Protein AF-A0A2M7M5Q3-F1 (afdb_monomer_lite)

pLDDT: mean 81.32, std 16.81, range [28.78, 97.62]

Radius of gyration: 22.33 Å; chains: 1; bounding box: 55×35×57 Å

Sequence (139 aa):
MSTQTIQLQLTLTEPLVLSQSNATEGAHQSLDYIPGATILGAMAAQHYRDFKQQGKAYELFHSGKVRFHNAYPLVNDQPSYPVPLSLHYDKLGEKEEPINYLHKTYATEEGNDPNKIKQVIQGKQHRKGYVSTTQNHQA

Foldseek 3Di:
DDQDDDDDDDDDPDDDFAFPDPDPDDDTDGDQWAAQLNVLVVCCVPCLVVCVVVVCNCVCRPPPSHTGHIGHDADVNFDWDFDDQQWWDQPPDDGVDTDRPVPDQFDAPPPPPPVRGPDGRPTDGPRDDIDGPDDPPPD

Structure (mmCIF, N/CA/C/O backbone):
data_AF-A0A2M7M5Q3-F1
#
_entry.id   AF-A0A2M7M5Q3-F1
#
loop_
_atom_site.group_PDB
_atom_site.id
_atom_site.type_symbol
_atom_site.label_atom_id
_atom_site.label_alt_id
_atom_site.label_comp_id
_atom_site.label_asym_id
_atom_site.label_entity_id
_atom_site.label_seq_id
_atom_site.pdbx_PDB_ins_code
_atom_site.Cartn_x
_atom_site.Cartn_y
_atom_site.Cartn_z
_atom_site.occupancy
_atom_site.B_iso_or_equiv
_atom_site.auth_seq_id
_atom_site.auth_comp_id
_atom_site.auth_asym_id
_atom_site.auth_atom_id
_atom_site.pdbx_PDB_model_num
ATOM 1 N N . MET A 1 1 ? 13.518 3.471 20.795 1.00 59.56 1 MET A N 1
ATOM 2 C CA . MET A 1 1 ? 12.251 2.707 20.864 1.00 59.56 1 MET A CA 1
ATOM 3 C C . MET A 1 1 ? 12.390 1.498 19.957 1.00 59.56 1 MET A C 1
ATOM 5 O O . MET A 1 1 ? 12.866 1.676 18.844 1.00 59.56 1 MET A O 1
ATOM 9 N N . SER A 1 2 ? 12.055 0.299 20.436 1.00 79.56 2 SER A N 1
ATOM 10 C CA . SER A 1 2 ? 12.072 -0.913 19.607 1.00 79.56 2 SER A CA 1
ATOM 11 C C . SER A 1 2 ? 10.796 -0.966 18.767 1.00 79.56 2 SER A C 1
ATOM 13 O O . SER A 1 2 ? 9.700 -0.867 19.321 1.00 79.56 2 SER A O 1
ATOM 15 N N . THR A 1 3 ? 10.933 -1.068 17.447 1.00 85.25 3 THR A N 1
ATOM 16 C CA . THR A 1 3 ? 9.805 -1.248 16.525 1.00 85.25 3 THR A CA 1
ATOM 17 C C . THR A 1 3 ? 9.575 -2.740 16.346 1.00 85.25 3 THR A C 1
ATOM 19 O O . THR A 1 3 ? 10.486 -3.452 15.933 1.00 85.25 3 THR A O 1
ATOM 22 N N . GLN A 1 4 ? 8.364 -3.211 16.640 1.00 93.06 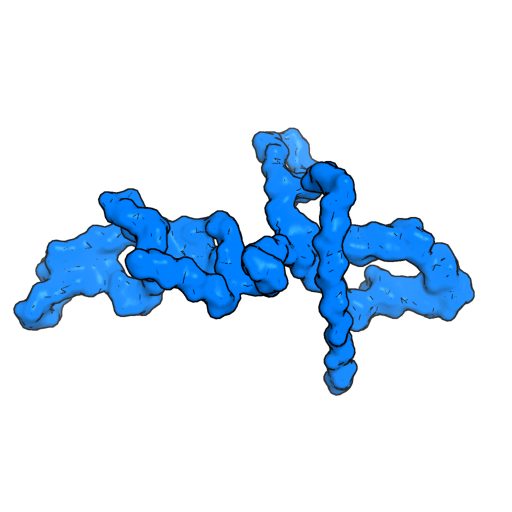4 GLN A N 1
ATOM 23 C CA . GLN A 1 4 ? 7.952 -4.574 16.314 1.00 93.06 4 GLN A CA 1
ATOM 24 C C . GLN A 1 4 ? 7.234 -4.577 14.967 1.00 93.06 4 GLN A C 1
ATOM 26 O O . GLN A 1 4 ? 6.386 -3.721 14.713 1.00 93.06 4 GLN A O 1
ATOM 31 N N . THR A 1 5 ? 7.569 -5.547 14.120 1.00 93.69 5 THR A N 1
ATOM 32 C CA . THR A 1 5 ? 6.969 -5.714 12.795 1.00 93.69 5 THR A CA 1
ATOM 33 C C . THR A 1 5 ? 6.296 -7.073 12.727 1.00 93.69 5 THR A C 1
ATOM 35 O O . THR A 1 5 ? 6.911 -8.084 13.056 1.00 93.69 5 THR A O 1
ATOM 38 N N . ILE A 1 6 ? 5.044 -7.091 12.276 1.00 94.31 6 ILE A N 1
ATOM 39 C CA . ILE A 1 6 ? 4.280 -8.311 12.012 1.00 94.31 6 ILE A CA 1
ATOM 40 C C . ILE A 1 6 ? 4.078 -8.400 10.502 1.00 94.31 6 ILE A C 1
ATOM 42 O O . ILE A 1 6 ? 3.632 -7.434 9.881 1.00 94.31 6 ILE A O 1
ATOM 46 N N . GLN A 1 7 ? 4.424 -9.544 9.916 1.00 93.00 7 GLN A N 1
ATOM 47 C CA . GLN A 1 7 ? 4.175 -9.819 8.505 1.00 93.00 7 GLN A CA 1
ATOM 48 C C . GLN A 1 7 ? 2.802 -10.463 8.339 1.00 93.00 7 GLN A C 1
ATOM 50 O O . GLN A 1 7 ? 2.442 -11.376 9.080 1.00 93.00 7 GLN A O 1
ATOM 55 N N . LEU A 1 8 ? 2.036 -9.966 7.371 1.00 93.69 8 LEU A N 1
ATOM 56 C CA . LEU A 1 8 ? 0.702 -10.452 7.049 1.00 93.69 8 LEU A CA 1
ATOM 57 C C . LEU A 1 8 ? 0.665 -10.842 5.575 1.00 93.69 8 LEU A C 1
ATOM 59 O O . LEU A 1 8 ? 1.118 -10.078 4.724 1.00 93.69 8 LEU A O 1
ATOM 63 N N . GLN A 1 9 ? 0.081 -12.000 5.289 1.00 95.06 9 GLN A N 1
ATOM 64 C CA . GLN A 1 9 ? -0.262 -12.424 3.938 1.00 95.06 9 GLN A CA 1
ATOM 65 C C . GLN A 1 9 ? -1.777 -12.336 3.777 1.00 95.06 9 GLN A C 1
ATOM 67 O O . GLN A 1 9 ? -2.529 -12.879 4.585 1.00 95.06 9 GLN A O 1
ATOM 72 N N . LEU A 1 10 ? -2.218 -11.634 2.736 1.00 94.75 10 LEU A N 1
ATOM 73 C CA . LEU A 1 10 ? -3.628 -11.471 2.413 1.00 94.75 10 LEU A CA 1
ATOM 74 C C . LEU A 1 10 ? -3.934 -12.300 1.170 1.00 94.75 10 LEU A C 1
ATOM 76 O O . LEU A 1 10 ? -3.236 -12.190 0.165 1.00 94.75 10 LEU A O 1
ATOM 80 N N . THR A 1 11 ? -4.984 -13.115 1.243 1.00 95.38 11 THR A N 1
ATOM 81 C CA . THR A 1 11 ? -5.509 -13.857 0.092 1.00 95.38 11 THR A CA 1
ATOM 82 C C . THR A 1 11 ? -6.852 -13.255 -0.281 1.00 95.38 11 THR A C 1
ATOM 84 O O . THR A 1 11 ? -7.748 -13.182 0.558 1.00 95.38 11 THR A O 1
ATOM 87 N N . LEU A 1 12 ? -6.986 -12.806 -1.527 1.00 94.56 12 LEU A N 1
ATOM 88 C CA . LEU A 1 12 ? -8.266 -12.347 -2.053 1.00 94.56 12 LEU A CA 1
ATOM 89 C C . LEU A 1 12 ? -9.130 -13.570 -2.371 1.00 94.56 12 LEU A C 1
ATOM 91 O O . LEU A 1 12 ? -8.770 -14.377 -3.223 1.00 94.56 12 LEU A O 1
ATOM 95 N N . THR A 1 13 ? -10.255 -13.718 -1.674 1.00 96.56 13 THR A N 1
ATOM 96 C CA . THR A 1 13 ? -11.230 -14.794 -1.927 1.00 96.56 13 THR A CA 1
ATOM 97 C C . THR A 1 13 ? -12.137 -14.492 -3.118 1.00 96.56 13 THR A C 1
ATOM 99 O O . THR A 1 13 ? -12.768 -15.393 -3.661 1.00 96.56 13 THR A O 1
ATOM 102 N N . GLU A 1 14 ? -12.197 -13.225 -3.523 1.00 95.75 14 GLU A N 1
ATOM 103 C CA . GLU A 1 14 ? -12.974 -12.709 -4.644 1.00 95.75 14 GLU A CA 1
ATOM 104 C C . GLU A 1 14 ? -12.247 -11.512 -5.289 1.00 95.75 14 GLU A C 1
ATOM 106 O O . GLU A 1 14 ? -11.355 -10.928 -4.659 1.00 95.75 14 GLU A O 1
ATOM 111 N N . PRO A 1 15 ? -12.589 -11.126 -6.533 1.00 93.00 15 PRO A N 1
ATOM 112 C CA . PRO A 1 15 ? -12.011 -9.947 -7.170 1.00 93.00 15 PRO A CA 1
ATOM 113 C C . PRO A 1 15 ? -12.256 -8.674 -6.348 1.00 93.00 15 PRO A C 1
ATOM 115 O O . PRO A 1 15 ? -13.394 -8.321 -6.049 1.00 93.00 15 PRO A O 1
ATOM 118 N N . LEU A 1 16 ? -11.179 -7.956 -6.021 1.00 91.50 16 LEU A N 1
ATOM 119 C CA . LEU A 1 16 ? -11.225 -6.719 -5.243 1.00 91.50 16 LEU A CA 1
ATOM 120 C C . LEU A 1 16 ? -11.008 -5.503 -6.151 1.00 91.50 16 LEU A C 1
ATOM 122 O O . LEU A 1 16 ? -10.033 -5.448 -6.898 1.00 91.50 16 LEU A O 1
ATOM 126 N N . VAL A 1 17 ? -11.884 -4.502 -6.042 1.00 91.38 17 VAL A N 1
ATOM 127 C CA . VAL A 1 17 ? -11.761 -3.225 -6.759 1.00 91.38 17 VAL A CA 1
ATOM 128 C C . VAL A 1 17 ? -11.349 -2.131 -5.780 1.00 91.38 17 VAL A C 1
ATOM 130 O O . VAL A 1 17 ? -12.068 -1.836 -4.827 1.00 91.38 17 VAL A O 1
ATOM 133 N N . LEU A 1 18 ? -10.195 -1.510 -6.028 1.00 91.06 18 LEU A N 1
ATOM 134 C CA . LEU A 1 18 ? -9.669 -0.401 -5.231 1.00 91.06 18 LEU A CA 1
ATOM 135 C C . LEU A 1 18 ? -9.435 0.809 -6.124 1.00 91.06 18 LEU A C 1
ATOM 137 O O . LEU A 1 18 ? -8.497 0.818 -6.912 1.00 91.06 18 LEU A O 1
ATOM 141 N N . SER A 1 19 ? -10.262 1.842 -6.001 1.00 88.62 19 SER A N 1
ATOM 142 C CA . SER A 1 19 ? -10.126 3.057 -6.808 1.00 88.62 19 SER A CA 1
ATOM 143 C C . SER A 1 19 ? -8.830 3.810 -6.492 1.00 88.62 19 SER A C 1
ATOM 145 O O . SER A 1 19 ? -8.533 4.091 -5.332 1.00 88.62 19 SER A O 1
ATOM 147 N N . GLN A 1 20 ? -8.080 4.194 -7.527 1.00 82.19 20 GLN A N 1
ATOM 148 C CA . GLN A 1 20 ? -6.847 4.978 -7.393 1.00 82.19 20 GLN A CA 1
ATOM 149 C C . GLN A 1 20 ? -7.102 6.430 -6.961 1.00 82.19 20 GLN A C 1
ATOM 151 O O . GLN A 1 20 ? -6.267 7.031 -6.286 1.00 82.19 20 GLN A O 1
ATOM 156 N N . SER A 1 21 ? -8.246 7.004 -7.335 1.00 74.75 21 SER A N 1
ATOM 157 C CA . SER A 1 21 ? -8.653 8.345 -6.918 1.00 74.75 21 SER A CA 1
ATOM 158 C C . SER A 1 21 ? -10.138 8.405 -6.595 1.00 74.75 21 SER A C 1
ATOM 160 O O . SER A 1 21 ? -10.952 7.776 -7.267 1.00 74.75 21 SER A O 1
ATOM 162 N N . ASN A 1 22 ? -10.483 9.256 -5.629 1.00 62.38 22 ASN A N 1
ATOM 163 C CA . ASN A 1 22 ? -11.870 9.612 -5.318 1.00 62.38 22 ASN A CA 1
ATOM 164 C C . ASN A 1 22 ? -12.426 10.705 -6.252 1.00 62.38 22 ASN A C 1
ATOM 166 O O . ASN A 1 22 ? -13.592 11.069 -6.134 1.00 62.38 22 ASN A O 1
ATOM 170 N N . ALA A 1 23 ? -11.596 11.260 -7.145 1.00 61.03 23 ALA A N 1
ATOM 171 C CA . ALA A 1 23 ? -12.022 12.250 -8.128 1.00 61.03 23 ALA A CA 1
ATOM 172 C C . ALA A 1 23 ? -12.859 11.584 -9.232 1.00 61.03 23 ALA A C 1
ATOM 174 O O . ALA A 1 23 ? -12.489 10.530 -9.749 1.00 61.03 23 ALA A O 1
ATOM 175 N N . THR A 1 24 ? -13.987 12.207 -9.563 1.00 52.16 24 THR A N 1
ATOM 176 C CA . THR A 1 24 ? -15.034 11.682 -10.455 1.00 52.16 24 THR A CA 1
ATOM 177 C C . THR A 1 24 ? -14.818 12.006 -11.935 1.00 52.16 24 THR A C 1
ATOM 179 O O . THR A 1 24 ? -15.634 11.616 -12.763 1.00 52.16 24 THR A O 1
ATOM 182 N N . GLU A 1 25 ? -13.748 12.720 -12.293 1.00 56.50 25 GLU A N 1
ATOM 183 C CA . GLU A 1 25 ? -13.456 13.094 -13.681 1.00 56.50 25 GLU A CA 1
ATOM 184 C C . GLU A 1 25 ? -12.229 12.340 -14.209 1.00 56.50 25 GLU A C 1
ATOM 186 O O . GLU A 1 25 ? -11.106 12.539 -13.746 1.00 56.50 25 GLU A O 1
ATOM 191 N N . GLY A 1 26 ? -12.457 11.466 -15.195 1.00 59.75 26 GLY A N 1
ATOM 192 C CA . GLY A 1 26 ? -11.430 10.656 -15.856 1.00 59.75 26 GLY A CA 1
ATOM 193 C C . GLY A 1 26 ? -11.738 9.157 -15.834 1.00 59.75 26 GLY A C 1
ATOM 194 O O . GLY A 1 26 ? -12.637 8.693 -15.139 1.00 59.75 26 GLY A O 1
ATOM 195 N N . ALA A 1 27 ? -10.996 8.376 -16.624 1.00 59.62 27 ALA A N 1
ATOM 196 C CA . ALA A 1 27 ? -11.120 6.920 -16.611 1.00 59.62 27 ALA A CA 1
ATOM 197 C C . ALA A 1 27 ? -10.745 6.377 -15.220 1.00 59.62 27 ALA A C 1
ATOM 199 O O . ALA A 1 27 ? -9.595 6.512 -14.800 1.00 59.62 27 ALA A O 1
ATOM 200 N N . HIS A 1 28 ? -11.704 5.765 -14.516 1.00 69.62 28 HIS A N 1
ATOM 201 C CA . HIS A 1 28 ? -11.459 5.127 -13.224 1.00 69.62 28 HIS A CA 1
ATOM 202 C C . HIS A 1 28 ? -10.391 4.038 -13.371 1.00 69.62 28 HIS A C 1
ATOM 204 O O . HIS A 1 28 ? -10.595 3.029 -14.045 1.00 69.62 28 HIS A O 1
ATOM 210 N N . GLN A 1 29 ? -9.243 4.251 -12.732 1.00 79.94 29 GLN A N 1
ATOM 211 C CA . GLN A 1 29 ? -8.181 3.259 -12.626 1.00 79.94 29 GLN A CA 1
ATOM 212 C C . GLN A 1 29 ? -8.271 2.573 -11.267 1.00 79.94 29 GLN A C 1
ATOM 214 O O . GLN A 1 29 ? -8.498 3.222 -10.242 1.00 79.94 29 GLN A O 1
ATOM 219 N N . SER A 1 30 ? -8.115 1.251 -11.277 1.00 88.12 30 SER A N 1
ATOM 220 C CA . SER A 1 30 ? -7.986 0.464 -10.054 1.00 88.12 30 SER A CA 1
ATOM 221 C C . SER A 1 30 ? -6.513 0.293 -9.698 1.00 88.12 30 SER A C 1
ATOM 223 O O . SER A 1 30 ? -5.666 0.178 -10.584 1.00 88.12 30 SER A O 1
ATOM 225 N N . LEU A 1 31 ? -6.221 0.274 -8.402 1.00 91.94 31 LEU A N 1
ATOM 226 C CA . LEU A 1 31 ? -4.915 -0.070 -7.861 1.00 91.94 31 LEU A CA 1
ATOM 227 C C . LEU A 1 31 ? -4.669 -1.574 -8.001 1.00 91.94 31 LEU A C 1
ATOM 229 O O . LEU A 1 31 ? -5.582 -2.382 -7.850 1.00 91.94 31 LEU A O 1
ATOM 233 N N . ASP A 1 32 ? -3.411 -1.933 -8.236 1.00 92.19 32 ASP A N 1
ATOM 234 C CA . ASP A 1 32 ? -2.918 -3.313 -8.304 1.00 92.19 32 ASP A CA 1
ATOM 235 C C . ASP A 1 32 ? -2.269 -3.782 -6.983 1.00 92.19 32 ASP A C 1
ATOM 237 O O . ASP A 1 32 ? -1.618 -4.823 -6.930 1.00 92.19 32 ASP A O 1
ATOM 241 N N . TYR A 1 33 ? -2.469 -3.022 -5.903 1.00 94.81 33 TYR A N 1
ATOM 242 C CA . TYR A 1 33 ? -2.072 -3.339 -4.531 1.00 94.81 33 TYR A CA 1
ATOM 243 C C . TYR A 1 33 ? -3.128 -2.834 -3.546 1.00 94.81 33 TYR A C 1
ATOM 245 O O . TYR A 1 33 ? -3.963 -1.994 -3.890 1.00 94.81 33 TYR A O 1
ATOM 253 N N . ILE A 1 34 ? -3.062 -3.293 -2.292 1.00 96.25 34 ILE A N 1
ATOM 254 C CA . ILE A 1 34 ? -3.952 -2.815 -1.226 1.00 96.25 34 ILE A CA 1
ATOM 255 C C . ILE A 1 34 ? -3.224 -1.745 -0.403 1.00 96.25 34 ILE A C 1
ATOM 257 O O . ILE A 1 34 ? -2.222 -2.063 0.249 1.00 96.25 34 ILE A O 1
ATOM 261 N N . PRO A 1 35 ? -3.693 -0.482 -0.386 1.00 95.81 35 PRO A N 1
ATOM 262 C CA . PRO A 1 35 ? -3.090 0.551 0.442 1.00 95.81 35 PRO A CA 1
ATOM 263 C C . PRO A 1 35 ? -3.143 0.196 1.926 1.00 95.81 35 PRO A C 1
ATOM 265 O O . PRO A 1 35 ? -4.172 -0.261 2.429 1.00 95.81 35 PRO A O 1
ATOM 268 N N . GLY A 1 36 ? -2.074 0.499 2.662 1.00 95.88 36 GLY A N 1
ATOM 269 C CA . GLY A 1 36 ? -2.042 0.276 4.111 1.00 95.88 36 GLY A CA 1
ATOM 270 C C . GLY A 1 36 ? -3.176 0.998 4.852 1.00 95.88 36 GLY A C 1
ATOM 271 O O . GLY A 1 36 ? -3.766 0.453 5.781 1.00 95.88 36 GLY A O 1
ATOM 272 N N . ALA A 1 37 ? -3.562 2.188 4.382 1.00 94.50 37 ALA A N 1
ATOM 273 C CA . ALA A 1 37 ? -4.706 2.929 4.914 1.00 94.50 37 ALA A CA 1
ATOM 274 C C . ALA A 1 37 ? -6.046 2.194 4.720 1.00 94.50 37 ALA A C 1
ATOM 276 O O . ALA A 1 37 ? -6.904 2.255 5.597 1.00 94.50 37 ALA A O 1
ATOM 277 N N . THR A 1 38 ? -6.214 1.462 3.615 1.00 95.38 38 THR A N 1
ATOM 278 C CA . THR A 1 38 ? -7.402 0.630 3.374 1.00 95.38 38 THR A CA 1
ATOM 279 C C . THR A 1 38 ? -7.461 -0.522 4.374 1.00 95.38 38 THR A C 1
ATOM 281 O O . THR A 1 38 ? -8.517 -0.777 4.947 1.00 95.38 38 THR A O 1
ATOM 284 N N . ILE A 1 39 ? -6.323 -1.167 4.655 1.00 96.19 39 ILE A N 1
ATOM 285 C CA . ILE A 1 39 ? -6.230 -2.234 5.666 1.00 96.19 39 ILE A CA 1
ATOM 286 C C . ILE A 1 39 ? -6.544 -1.677 7.061 1.00 96.19 39 ILE A C 1
ATOM 288 O O . ILE A 1 39 ? -7.350 -2.252 7.790 1.00 96.19 39 ILE A O 1
ATOM 292 N N . LEU A 1 40 ? -5.966 -0.524 7.413 1.00 96.31 40 LEU A N 1
ATOM 293 C CA . LEU A 1 40 ? -6.254 0.172 8.669 1.00 96.31 40 LEU A CA 1
ATOM 294 C C . LEU A 1 40 ? -7.751 0.492 8.803 1.00 96.31 40 LEU A C 1
ATOM 296 O O . LEU A 1 40 ? -8.341 0.239 9.852 1.00 96.31 40 LEU A O 1
ATOM 300 N N . GLY A 1 41 ? -8.364 1.015 7.738 1.00 95.69 41 GLY A N 1
ATOM 301 C CA . GLY A 1 41 ? -9.791 1.326 7.686 1.00 95.69 41 GLY A CA 1
ATOM 302 C C . GLY A 1 41 ? -10.669 0.088 7.860 1.00 95.69 41 GLY A C 1
ATOM 303 O O . GLY A 1 41 ? -11.617 0.126 8.642 1.00 95.69 41 GLY A O 1
ATOM 304 N N . ALA A 1 42 ? -10.321 -1.027 7.212 1.00 95.56 42 ALA A N 1
ATOM 305 C CA . ALA A 1 42 ? -11.024 -2.300 7.365 1.00 95.56 42 ALA A CA 1
ATOM 306 C C . ALA A 1 42 ? -10.948 -2.828 8.810 1.00 95.56 42 ALA A C 1
ATOM 308 O O . ALA A 1 42 ? -11.967 -3.215 9.382 1.00 95.56 42 ALA A O 1
ATOM 309 N N . MET A 1 43 ? -9.768 -2.770 9.434 1.00 96.00 43 MET A N 1
ATOM 310 C CA . MET A 1 43 ? -9.578 -3.183 10.831 1.00 96.0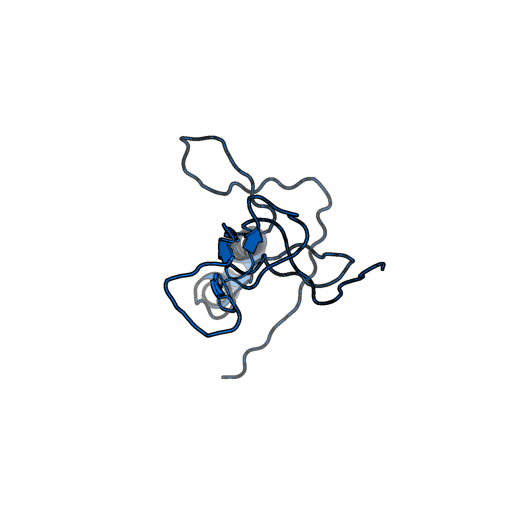0 43 MET A CA 1
ATOM 311 C C . MET A 1 43 ? -10.340 -2.283 11.808 1.00 96.00 43 MET A C 1
ATOM 313 O O . MET A 1 43 ? -10.961 -2.770 12.754 1.00 96.00 43 MET A O 1
ATOM 317 N N . ALA A 1 44 ? -10.337 -0.969 11.573 1.00 96.69 44 ALA A N 1
ATOM 318 C CA . ALA A 1 44 ? -11.113 -0.028 12.371 1.00 96.69 44 ALA A CA 1
ATOM 319 C C . ALA A 1 44 ? -12.621 -0.291 12.223 1.00 96.69 44 ALA A C 1
ATOM 321 O O . ALA A 1 44 ? -13.327 -0.371 13.224 1.00 96.69 44 ALA A O 1
ATOM 322 N N . ALA A 1 45 ? -13.123 -0.501 11.005 1.00 97.19 45 ALA A N 1
ATOM 323 C CA . ALA A 1 45 ? -14.541 -0.777 10.775 1.00 97.19 45 ALA A CA 1
ATOM 324 C C . ALA A 1 45 ? -15.050 -1.980 11.591 1.00 97.19 45 ALA A C 1
ATOM 326 O O . ALA A 1 45 ? -16.174 -1.944 12.090 1.00 97.19 45 ALA A O 1
ATOM 327 N N . GLN A 1 46 ? -14.211 -3.003 11.775 1.00 96.75 46 GLN A N 1
ATOM 328 C CA . GLN A 1 46 ? -14.561 -4.211 12.525 1.00 96.75 46 GLN A CA 1
ATOM 329 C C . GLN A 1 46 ? -14.374 -4.063 14.040 1.00 96.75 46 GLN A C 1
ATOM 331 O O . GLN A 1 46 ? -15.244 -4.470 14.803 1.00 96.75 46 GLN A O 1
ATOM 336 N N . HIS A 1 47 ? -13.267 -3.467 14.494 1.00 96.81 47 HIS A N 1
ATOM 337 C CA . HIS A 1 47 ? -12.842 -3.574 15.898 1.00 96.81 47 HIS A CA 1
ATOM 338 C C . HIS A 1 47 ? -12.816 -2.252 16.667 1.00 96.81 47 HIS A C 1
ATOM 340 O O . HIS A 1 47 ? -12.494 -2.225 17.859 1.00 96.81 47 HIS A O 1
ATOM 346 N N . TYR A 1 48 ? -13.140 -1.129 16.023 1.00 96.75 48 TYR A N 1
ATOM 347 C CA . TYR A 1 48 ? -12.998 0.182 16.652 1.00 96.75 48 TYR A CA 1
ATOM 348 C C . TYR A 1 48 ? -13.817 0.317 17.936 1.00 96.75 48 TYR A C 1
ATOM 350 O O . TYR A 1 48 ? -13.323 0.865 18.920 1.00 96.75 48 TYR A O 1
ATOM 358 N N . ARG A 1 49 ? -15.058 -0.191 17.950 1.00 96.81 49 ARG A N 1
ATOM 359 C CA . ARG A 1 49 ? -15.946 -0.106 19.122 1.00 96.81 49 ARG A CA 1
ATOM 360 C C . ARG A 1 49 ? -15.361 -0.842 20.326 1.00 96.81 49 ARG A C 1
ATOM 362 O O . ARG A 1 49 ? -15.312 -0.262 21.409 1.00 96.81 49 ARG A O 1
ATOM 369 N N . ASP A 1 50 ? -14.848 -2.047 20.118 1.00 97.62 50 ASP A N 1
ATOM 370 C CA . ASP A 1 50 ? -14.296 -2.888 21.183 1.00 97.62 50 ASP A CA 1
ATOM 371 C C . ASP A 1 50 ? -13.031 -2.261 21.772 1.00 97.62 50 ASP A C 1
ATOM 373 O O . ASP A 1 50 ? -12.900 -2.092 22.986 1.00 97.62 50 ASP A O 1
ATOM 377 N N . PHE A 1 51 ? -12.117 -1.802 20.913 1.00 97.19 51 PHE A N 1
ATOM 378 C CA . PHE A 1 51 ? -10.907 -1.122 21.372 1.00 97.19 51 PHE A CA 1
ATOM 379 C C . PHE A 1 51 ? -11.183 0.264 21.956 1.00 97.19 51 PHE A C 1
ATOM 381 O O . PHE A 1 51 ? -10.400 0.746 22.779 1.00 97.19 51 PHE A O 1
ATOM 388 N N . LYS A 1 52 ? -12.288 0.914 21.575 1.00 96.62 52 LYS A N 1
ATOM 389 C CA . LYS A 1 52 ? -12.722 2.171 22.192 1.00 96.62 52 LYS A CA 1
ATOM 390 C C . LYS A 1 52 ? -13.181 1.933 23.626 1.00 96.62 52 LYS A C 1
ATOM 392 O O . LYS A 1 52 ? -12.780 2.698 24.496 1.00 96.62 52 LYS A O 1
ATOM 397 N N . GLN A 1 53 ? -13.941 0.868 23.890 1.00 97.06 53 GLN A N 1
ATOM 398 C CA . GLN A 1 53 ? -14.340 0.488 25.254 1.00 97.06 53 GLN A CA 1
ATOM 399 C C . GLN A 1 53 ? -13.129 0.172 26.144 1.00 97.06 53 GLN A C 1
ATOM 401 O O . GLN A 1 53 ? -13.138 0.479 27.329 1.00 97.06 53 GLN A O 1
ATOM 406 N N . GLN A 1 54 ? -12.054 -0.363 25.559 1.00 97.19 54 GLN A N 1
ATOM 407 C CA . GLN A 1 54 ? -10.788 -0.625 26.253 1.00 97.19 54 GLN A CA 1
ATOM 408 C C . GLN A 1 54 ? -9.871 0.608 26.385 1.00 97.19 54 GLN A C 1
ATOM 410 O O . GLN A 1 54 ? -8.766 0.485 26.908 1.00 97.19 54 GLN A O 1
ATOM 415 N N . GLY A 1 55 ? -10.259 1.776 25.858 1.00 96.56 55 GLY A N 1
ATOM 416 C CA . GLY A 1 55 ? -9.424 2.985 25.859 1.00 96.56 55 GLY A CA 1
ATOM 417 C C . GLY A 1 55 ? -8.207 2.941 24.920 1.00 96.56 55 GLY A C 1
ATOM 418 O O . GLY A 1 55 ? -7.346 3.811 24.999 1.00 96.56 55 GLY A O 1
ATOM 419 N N . LYS A 1 56 ? -8.122 1.959 24.011 1.00 96.88 56 LYS A N 1
ATOM 420 C CA . LYS A 1 56 ? -6.965 1.725 23.117 1.00 96.88 56 LYS A CA 1
ATOM 421 C C . LYS A 1 56 ? -7.161 2.224 21.684 1.00 96.88 56 LYS A C 1
ATOM 423 O O . LYS A 1 56 ? -6.205 2.288 20.916 1.00 96.88 56 LYS A O 1
ATOM 428 N N . ALA A 1 57 ? -8.384 2.594 21.303 1.00 96.75 57 ALA A N 1
ATOM 429 C CA . ALA A 1 57 ? -8.722 2.949 19.923 1.00 96.75 57 ALA A CA 1
ATOM 430 C C . ALA A 1 57 ? -7.887 4.102 19.336 1.00 96.75 57 ALA A C 1
ATOM 432 O O . ALA A 1 57 ? -7.516 4.061 18.162 1.00 96.75 57 ALA A O 1
ATOM 433 N N . TYR A 1 58 ? -7.567 5.128 20.130 1.00 96.38 58 TYR A N 1
ATOM 434 C CA . TYR A 1 58 ? -6.712 6.219 19.654 1.00 96.38 58 TYR A CA 1
ATOM 435 C C . TYR A 1 58 ? -5.301 5.716 19.334 1.00 96.38 58 TYR A C 1
ATOM 437 O O . TYR A 1 58 ? -4.750 6.017 18.276 1.00 96.38 58 TYR A O 1
ATOM 445 N N . GLU A 1 59 ? -4.733 4.905 20.226 1.00 95.69 59 GLU A N 1
ATOM 446 C CA . GLU A 1 59 ? -3.388 4.374 20.057 1.00 95.69 59 GLU A CA 1
ATOM 447 C C . GLU A 1 59 ? -3.280 3.507 18.799 1.00 95.69 59 GLU A C 1
ATOM 449 O O . GLU A 1 59 ? -2.373 3.709 17.990 1.00 95.69 59 GLU A O 1
ATOM 454 N N . LEU A 1 60 ? -4.248 2.611 18.601 1.00 95.31 60 LEU A N 1
ATOM 455 C CA . LEU A 1 60 ? -4.247 1.651 17.501 1.00 95.31 60 LEU A CA 1
ATOM 456 C C . LEU A 1 60 ? -4.587 2.268 16.140 1.00 95.31 60 LEU A C 1
ATOM 458 O O . LEU A 1 60 ? -4.029 1.836 15.138 1.00 95.31 60 LEU A O 1
ATOM 462 N N . PHE A 1 61 ? -5.482 3.260 16.081 1.00 96.44 61 PHE A N 1
ATOM 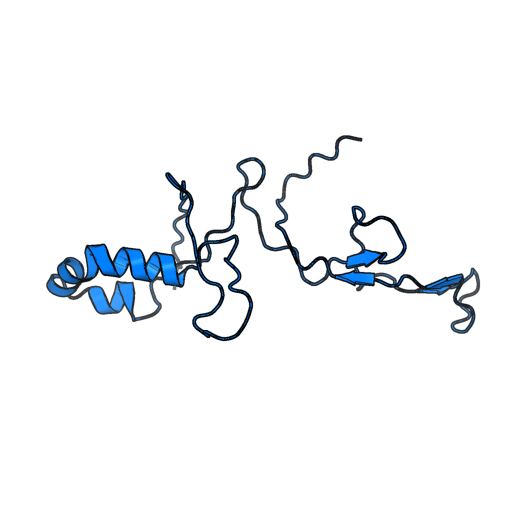463 C CA . PHE A 1 61 ? -6.032 3.718 14.797 1.00 96.44 61 PHE A CA 1
ATOM 464 C C . PHE A 1 61 ? -5.695 5.166 14.423 1.00 96.44 61 PHE A C 1
ATOM 466 O O . PHE A 1 61 ? -5.818 5.521 13.256 1.00 96.44 61 PHE A O 1
ATOM 473 N N . HIS A 1 62 ? -5.252 5.999 15.372 1.00 95.44 62 HIS A N 1
ATOM 474 C CA . HIS A 1 62 ? -5.106 7.447 15.151 1.00 95.44 62 HIS A CA 1
ATOM 475 C C . HIS A 1 62 ? -3.724 8.004 15.513 1.00 95.44 62 HIS A C 1
ATOM 477 O O . HIS A 1 62 ? -3.302 9.010 14.954 1.00 95.44 62 HIS A O 1
ATOM 483 N N . SER A 1 63 ? -2.995 7.361 16.429 1.00 95.50 63 SER A N 1
ATOM 484 C CA . SER A 1 63 ? -1.730 7.897 16.952 1.00 95.50 63 SER A CA 1
ATOM 485 C C . SER A 1 63 ? -0.526 7.746 16.013 1.00 95.50 63 SER A C 1
ATOM 487 O O . SER A 1 63 ? 0.526 8.331 16.262 1.00 95.50 63 SER A O 1
ATOM 489 N N . GLY A 1 64 ? -0.636 6.903 14.980 1.00 92.88 64 GLY A N 1
ATOM 490 C CA . GLY A 1 64 ? 0.481 6.532 14.107 1.00 92.88 64 GLY A CA 1
ATOM 491 C C . GLY A 1 64 ? 1.512 5.585 14.741 1.00 92.88 64 GLY A C 1
ATOM 492 O O . GLY A 1 64 ? 2.517 5.277 14.096 1.00 92.88 64 GLY A O 1
ATOM 493 N N . LYS A 1 65 ? 1.284 5.101 15.974 1.00 94.50 65 LYS A N 1
ATOM 494 C CA . LYS A 1 65 ? 2.111 4.057 16.609 1.00 94.50 65 LYS A CA 1
ATOM 495 C C . LYS A 1 65 ? 1.929 2.686 15.958 1.00 94.50 65 LYS A C 1
ATOM 497 O O . LYS A 1 65 ? 2.885 1.922 15.883 1.00 94.50 65 LYS A O 1
ATOM 502 N N . VAL A 1 66 ? 0.726 2.400 15.463 1.00 94.38 66 VAL A N 1
ATOM 503 C CA . VAL A 1 66 ? 0.445 1.251 14.596 1.00 94.38 66 VAL A CA 1
ATOM 504 C C . VAL A 1 66 ? 0.332 1.761 13.166 1.00 94.38 66 VAL A C 1
ATOM 506 O O . VAL A 1 66 ? -0.374 2.732 12.896 1.00 94.38 66 VAL A O 1
ATOM 509 N N . ARG A 1 67 ? 1.064 1.125 12.250 1.00 94.44 67 ARG A N 1
ATOM 510 C CA . ARG A 1 67 ? 1.097 1.486 10.832 1.00 94.44 67 ARG A CA 1
ATOM 511 C C . ARG A 1 67 ? 0.967 0.236 9.986 1.00 94.44 67 ARG A C 1
ATOM 513 O O . ARG A 1 67 ? 1.692 -0.732 10.198 1.00 94.44 67 ARG A O 1
ATOM 520 N N . PHE A 1 68 ? 0.079 0.299 9.008 1.00 95.88 68 PHE A N 1
ATOM 521 C CA . PHE A 1 68 ? -0.057 -0.721 7.981 1.00 95.88 68 PHE A CA 1
ATOM 522 C C . PHE A 1 68 ? 0.711 -0.256 6.750 1.00 95.88 68 PHE A C 1
ATOM 524 O O . PHE A 1 68 ? 0.509 0.862 6.276 1.00 95.88 68 PHE A O 1
ATOM 531 N N . HIS A 1 69 ? 1.610 -1.103 6.258 1.00 95.06 69 HIS A N 1
ATOM 532 C CA . HIS A 1 69 ? 2.251 -0.888 4.966 1.00 95.06 69 HIS A CA 1
ATOM 533 C C . HIS A 1 69 ? 1.309 -1.333 3.845 1.00 95.06 69 HIS A C 1
ATOM 535 O O . HIS A 1 69 ? 0.330 -2.041 4.086 1.00 95.06 69 HIS A O 1
ATOM 541 N N . ASN A 1 70 ? 1.606 -0.907 2.619 1.00 96.19 70 ASN A N 1
ATOM 542 C CA . ASN A 1 70 ? 0.919 -1.421 1.441 1.00 96.19 70 ASN A CA 1
ATOM 543 C C . ASN A 1 70 ? 1.110 -2.938 1.350 1.00 96.19 70 ASN A C 1
ATOM 545 O O . ASN A 1 70 ? 2.229 -3.429 1.515 1.00 96.19 70 ASN A O 1
ATOM 549 N N . ALA A 1 71 ? 0.032 -3.662 1.063 1.00 96.25 71 ALA A N 1
ATOM 550 C CA . ALA A 1 71 ? 0.121 -5.065 0.695 1.00 96.25 71 ALA A CA 1
ATOM 551 C C . ALA A 1 71 ? 0.349 -5.148 -0.815 1.00 96.25 71 ALA A C 1
ATOM 553 O O . ALA A 1 71 ? -0.588 -5.024 -1.608 1.00 96.25 71 ALA A O 1
ATOM 554 N N . TYR A 1 72 ? 1.618 -5.295 -1.189 1.00 95.88 72 TYR A N 1
ATOM 555 C CA . TYR A 1 72 ? 2.022 -5.583 -2.559 1.00 95.88 72 TYR A CA 1
ATOM 556 C C . TYR A 1 72 ? 1.763 -7.058 -2.894 1.00 95.88 72 TYR A C 1
ATOM 558 O O . TYR A 1 72 ? 1.806 -7.899 -1.989 1.00 95.88 72 TYR A O 1
ATOM 566 N N . PRO A 1 73 ? 1.482 -7.387 -4.167 1.00 94.69 73 PRO A N 1
ATOM 567 C CA . PRO A 1 73 ? 1.277 -8.766 -4.585 1.00 94.69 73 PRO A CA 1
ATOM 568 C C . PRO A 1 73 ? 2.525 -9.616 -4.329 1.00 94.69 73 PRO A C 1
ATOM 570 O O . PRO A 1 73 ? 3.656 -9.127 -4.348 1.00 94.69 73 PRO A O 1
ATOM 573 N N . LEU A 1 74 ? 2.321 -10.912 -4.123 1.00 93.69 74 LEU A N 1
ATOM 574 C CA . LEU A 1 74 ? 3.414 -11.876 -4.174 1.00 93.69 74 LEU A CA 1
ATOM 575 C C . LEU A 1 74 ? 3.678 -12.234 -5.640 1.00 93.69 74 LEU A C 1
ATOM 577 O O . LEU A 1 74 ? 2.742 -12.462 -6.405 1.00 93.69 74 LEU A O 1
ATOM 581 N N . VAL A 1 75 ? 4.948 -12.288 -6.030 1.00 89.38 75 VAL A N 1
ATOM 582 C CA . VAL A 1 75 ? 5.379 -12.783 -7.345 1.00 89.38 75 VAL A CA 1
ATOM 583 C C . VAL A 1 75 ? 6.103 -14.096 -7.093 1.00 89.38 75 VAL A C 1
ATOM 585 O O . VAL A 1 75 ? 7.082 -14.107 -6.354 1.00 89.38 75 VAL A O 1
ATOM 588 N N . ASN A 1 76 ? 5.611 -15.198 -7.667 1.00 87.56 76 ASN A N 1
ATOM 589 C CA . ASN A 1 76 ? 6.119 -16.552 -7.393 1.00 87.56 76 ASN A CA 1
ATOM 590 C C . ASN A 1 76 ? 6.178 -16.871 -5.883 1.00 87.56 76 ASN A C 1
ATOM 592 O O . ASN A 1 76 ? 7.189 -17.360 -5.387 1.00 87.56 76 ASN A O 1
ATOM 596 N N . ASP A 1 77 ? 5.119 -16.519 -5.145 1.00 90.12 77 ASP A N 1
ATOM 597 C CA . ASP A 1 77 ? 5.011 -16.680 -3.685 1.00 90.12 77 ASP A CA 1
ATOM 598 C C . ASP A 1 77 ? 6.073 -15.935 -2.858 1.00 90.12 77 ASP A C 1
ATOM 600 O O . ASP A 1 77 ? 6.247 -16.198 -1.668 1.00 90.12 77 ASP A O 1
ATOM 604 N N . GLN A 1 78 ? 6.769 -14.967 -3.459 1.00 90.75 78 GLN A N 1
ATOM 605 C CA . GLN A 1 78 ? 7.778 -14.155 -2.786 1.00 90.75 78 GLN A CA 1
ATOM 606 C C . GLN A 1 78 ? 7.341 -12.693 -2.656 1.00 90.75 78 GLN A C 1
ATOM 608 O O . GLN A 1 78 ? 6.655 -12.169 -3.544 1.00 90.75 78 GLN A O 1
ATOM 613 N N . PRO A 1 79 ? 7.760 -11.998 -1.577 1.00 91.62 79 PRO A N 1
ATOM 614 C CA . PRO A 1 79 ? 7.564 -10.562 -1.452 1.00 91.62 79 PRO A CA 1
ATOM 615 C C . PRO A 1 79 ? 8.080 -9.831 -2.690 1.00 91.62 79 PRO A C 1
ATOM 617 O O . PRO A 1 79 ? 9.173 -10.109 -3.194 1.00 91.62 79 PRO A O 1
ATOM 620 N N . SER A 1 80 ? 7.285 -8.885 -3.175 1.00 93.62 80 SER A N 1
ATOM 621 C CA . SER A 1 80 ? 7.637 -8.062 -4.321 1.00 93.62 80 SER A CA 1
ATOM 622 C C . SER A 1 80 ? 7.447 -6.582 -4.005 1.00 93.62 80 SER A C 1
ATOM 624 O O . SER A 1 80 ? 6.716 -6.204 -3.085 1.00 93.62 80 SER A O 1
ATOM 626 N N . TYR A 1 81 ? 8.141 -5.737 -4.759 1.00 92.50 81 TYR A N 1
ATOM 627 C CA . TYR A 1 81 ? 8.118 -4.289 -4.603 1.00 92.50 81 TYR A CA 1
ATOM 628 C C . TYR A 1 81 ? 7.823 -3.619 -5.939 1.00 92.50 81 TYR A C 1
ATOM 630 O O . TYR A 1 81 ? 8.216 -4.158 -6.974 1.00 92.50 81 TYR A O 1
ATOM 638 N N . PRO A 1 82 ? 7.164 -2.446 -5.949 1.00 92.19 82 PRO A N 1
ATOM 639 C CA . PRO A 1 82 ? 6.960 -1.690 -7.175 1.00 92.19 82 PRO A CA 1
ATOM 640 C C . PRO A 1 82 ? 8.277 -1.491 -7.917 1.00 92.19 82 PRO A C 1
ATOM 642 O O . PRO A 1 82 ? 9.311 -1.240 -7.289 1.00 92.19 82 PRO A O 1
ATOM 645 N N . VAL A 1 83 ? 8.234 -1.592 -9.246 1.00 90.06 83 VAL A N 1
ATOM 646 C CA . VAL A 1 83 ? 9.422 -1.379 -10.076 1.00 90.06 83 VAL A CA 1
ATOM 647 C C . VAL A 1 83 ? 10.091 -0.041 -9.709 1.00 90.06 83 VAL A C 1
ATOM 649 O O . VAL A 1 83 ? 9.431 1.004 -9.741 1.00 90.06 83 VAL A O 1
ATOM 652 N N . PRO A 1 84 ? 11.392 -0.042 -9.352 1.00 87.19 84 PRO A N 1
ATOM 653 C CA . PRO A 1 84 ? 12.105 1.178 -9.008 1.00 87.19 84 PRO A CA 1
ATOM 654 C C . PRO A 1 84 ? 12.105 2.193 -10.149 1.00 87.19 84 PRO A C 1
ATOM 656 O O . PRO A 1 84 ? 12.328 1.854 -11.310 1.00 87.19 84 PRO A O 1
ATOM 659 N N . LEU A 1 85 ? 11.968 3.475 -9.800 1.00 85.00 85 LEU A N 1
ATOM 660 C CA . LEU A 1 85 ? 11.936 4.568 -10.776 1.00 85.00 85 LEU A CA 1
ATOM 661 C C . LEU A 1 85 ? 13.230 4.705 -11.596 1.00 85.00 85 LEU A C 1
ATOM 663 O O . LEU A 1 85 ? 13.206 5.346 -12.645 1.00 85.00 85 LEU A O 1
ATOM 667 N N . SER A 1 86 ? 14.337 4.130 -11.122 1.00 83.06 86 SER A N 1
ATOM 668 C CA . SER A 1 86 ? 15.631 4.099 -11.808 1.00 83.06 86 SER A CA 1
ATOM 669 C C . SER A 1 86 ? 15.695 3.088 -12.959 1.00 83.06 86 SER A C 1
ATOM 671 O O . SER A 1 86 ? 16.564 3.231 -13.821 1.00 83.06 86 SER A O 1
ATOM 673 N N . LEU A 1 87 ? 14.782 2.111 -13.025 1.00 84.19 87 LEU A N 1
ATOM 674 C CA . LEU A 1 87 ? 14.752 1.115 -14.097 1.00 84.19 87 LEU A CA 1
ATOM 675 C C . LEU A 1 87 ? 14.072 1.671 -15.353 1.00 84.19 87 LEU A C 1
ATOM 677 O O . LEU A 1 87 ? 12.925 2.130 -15.331 1.00 84.19 87 LEU A O 1
ATOM 681 N N . HIS A 1 88 ? 14.803 1.631 -16.461 1.00 86.06 88 HIS A N 1
ATOM 682 C CA . HIS A 1 88 ? 14.362 2.068 -17.782 1.00 86.06 88 HIS A CA 1
ATOM 683 C C . HIS A 1 88 ? 14.523 0.924 -18.781 1.00 86.06 88 HIS A C 1
ATOM 685 O O . HIS A 1 88 ? 15.212 -0.037 -18.494 1.00 86.06 88 HIS A O 1
ATOM 691 N N . TYR A 1 89 ? 13.925 1.041 -19.954 1.00 82.69 89 TYR A N 1
ATOM 692 C CA . TYR A 1 89 ? 14.223 0.216 -21.124 1.00 82.69 89 TYR A CA 1
ATOM 693 C C . TYR A 1 89 ? 14.521 1.128 -22.306 1.00 82.69 89 TYR A C 1
ATOM 695 O O . TYR A 1 89 ? 14.124 2.302 -22.297 1.00 82.69 89 TYR A O 1
ATOM 703 N N . ASP A 1 90 ? 15.192 0.613 -23.332 1.00 82.69 90 ASP A N 1
ATOM 704 C CA . ASP A 1 90 ? 15.325 1.353 -24.581 1.00 82.69 90 ASP A CA 1
ATOM 705 C C . ASP A 1 90 ? 13.955 1.447 -25.260 1.00 82.69 90 ASP A C 1
ATOM 707 O O . ASP A 1 90 ? 13.355 0.448 -25.653 1.00 82.69 90 ASP A O 1
ATOM 711 N N . LYS A 1 91 ? 13.435 2.667 -25.413 1.00 80.88 91 LYS A N 1
ATOM 712 C CA . LYS A 1 91 ? 12.144 2.900 -26.064 1.00 80.88 91 LYS A CA 1
ATOM 713 C C . LYS A 1 91 ? 12.127 2.395 -27.509 1.00 80.88 91 LYS A C 1
ATOM 715 O O . LYS A 1 91 ? 11.044 2.075 -28.002 1.00 80.88 91 LYS A O 1
ATOM 720 N N . LEU A 1 92 ? 13.281 2.396 -28.175 1.00 79.94 92 LEU A N 1
ATOM 721 C CA . LEU A 1 92 ? 13.449 1.963 -29.560 1.00 79.94 92 LEU A CA 1
ATOM 722 C C . LEU A 1 92 ? 13.988 0.527 -29.673 1.00 79.94 92 LEU A C 1
ATOM 724 O O . LEU A 1 92 ? 14.020 -0.002 -30.781 1.00 79.94 92 LEU A O 1
ATOM 728 N N . GLY A 1 93 ? 14.377 -0.090 -28.553 1.00 75.81 93 GLY A N 1
ATOM 729 C CA . GLY A 1 93 ? 14.954 -1.431 -28.480 1.00 75.81 93 GLY A CA 1
ATOM 730 C C . GLY A 1 93 ? 14.059 -2.437 -27.751 1.00 75.81 93 GLY A C 1
ATOM 731 O O . GLY A 1 93 ? 12.830 -2.305 -27.711 1.00 75.81 93 GLY A O 1
ATOM 732 N N . GLU A 1 94 ? 14.685 -3.468 -27.183 1.00 71.25 94 GLU A N 1
ATOM 733 C CA . GLU A 1 94 ? 13.987 -4.510 -26.430 1.00 71.25 94 GLU A CA 1
ATOM 734 C C . GLU A 1 94 ? 13.521 -3.998 -25.063 1.00 71.25 94 GLU A C 1
ATOM 736 O O . GLU A 1 94 ? 14.246 -3.328 -24.329 1.00 71.25 94 GLU A O 1
ATOM 741 N N . LYS A 1 95 ? 12.266 -4.303 -24.719 1.00 71.56 95 LYS A N 1
ATOM 742 C CA . LYS A 1 95 ? 11.622 -3.800 -23.495 1.00 71.56 95 LYS A CA 1
ATOM 743 C C . LYS A 1 95 ? 11.930 -4.634 -22.257 1.00 71.56 95 LYS A C 1
ATOM 745 O O . LYS A 1 95 ? 11.683 -4.159 -21.156 1.00 71.56 95 LYS A O 1
ATOM 750 N N . GLU A 1 96 ? 12.391 -5.865 -22.448 1.00 70.50 96 GLU A N 1
ATOM 751 C CA . GLU A 1 96 ? 12.616 -6.835 -21.372 1.00 70.50 96 GLU A CA 1
ATOM 752 C C . GLU A 1 96 ? 14.013 -6.698 -20.745 1.00 70.50 96 GLU A C 1
ATOM 754 O O . GLU A 1 96 ? 14.260 -7.268 -19.686 1.00 70.50 96 GLU A O 1
ATOM 759 N N . GLU A 1 97 ? 14.911 -5.906 -21.345 1.00 70.31 97 GLU A N 1
ATOM 760 C CA . GLU A 1 97 ? 16.242 -5.632 -20.800 1.00 70.31 97 GLU A CA 1
ATOM 761 C C . GLU A 1 97 ? 16.258 -4.311 -20.008 1.00 70.31 97 GLU A C 1
ATOM 763 O O . GLU A 1 97 ? 16.297 -3.221 -20.595 1.00 70.31 97 GLU A O 1
ATOM 768 N N . PRO A 1 98 ? 16.228 -4.360 -18.662 1.00 71.56 98 PRO A N 1
ATOM 769 C CA . PRO A 1 98 ? 16.253 -3.155 -17.855 1.00 71.56 98 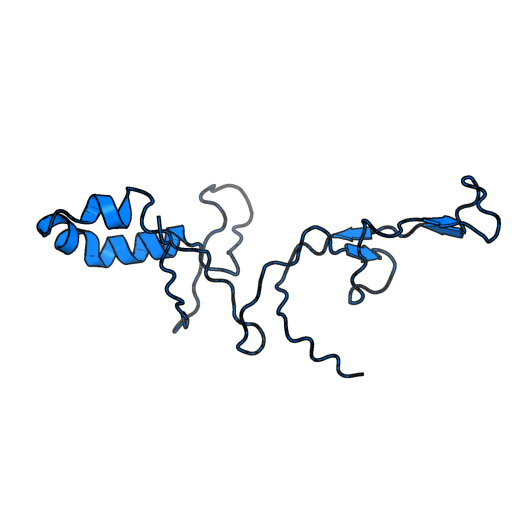PRO A CA 1
ATOM 770 C C . PRO A 1 98 ? 17.634 -2.490 -17.894 1.00 71.56 98 PRO A C 1
ATOM 772 O O . PRO A 1 98 ? 18.665 -3.073 -17.567 1.00 71.56 98 PRO A O 1
ATOM 775 N N . ILE A 1 99 ? 17.632 -1.202 -18.203 1.00 73.38 99 ILE A N 1
ATOM 776 C CA . ILE A 1 99 ? 18.783 -0.310 -18.223 1.00 73.38 99 ILE A CA 1
ATOM 777 C C . ILE A 1 99 ? 18.745 0.564 -16.968 1.00 73.38 99 ILE A C 1
ATOM 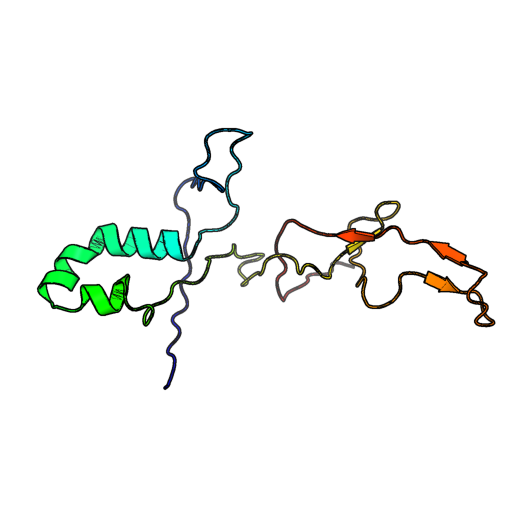779 O O . ILE A 1 99 ? 17.743 1.221 -16.662 1.00 73.38 99 ILE A O 1
ATOM 783 N N . ASN A 1 100 ? 19.865 0.629 -16.248 1.00 71.50 100 ASN A N 1
ATOM 784 C CA . ASN A 1 100 ? 20.049 1.626 -15.200 1.00 71.50 100 ASN A CA 1
ATOM 785 C C . ASN A 1 100 ? 20.422 2.973 -15.836 1.00 71.50 100 ASN A C 1
ATOM 787 O O . ASN A 1 100 ? 21.555 3.180 -16.275 1.00 71.50 100 ASN A O 1
ATOM 791 N N . TYR A 1 101 ? 19.472 3.907 -15.842 1.00 66.19 101 TYR A N 1
ATOM 792 C CA . TYR A 1 101 ? 19.633 5.210 -16.494 1.00 66.19 101 TYR A CA 1
ATOM 793 C C . TYR A 1 101 ? 20.689 6.114 -15.831 1.00 66.19 101 TYR A C 1
ATOM 795 O O . TYR A 1 101 ? 21.143 7.076 -16.444 1.00 66.19 101 TYR A O 1
ATOM 803 N N . LEU A 1 102 ? 21.124 5.796 -14.603 1.00 65.62 102 LEU A N 1
ATOM 804 C CA . LEU A 1 102 ? 22.215 6.501 -13.921 1.00 65.62 102 LEU A CA 1
ATOM 805 C C . LEU A 1 102 ? 23.605 6.088 -14.429 1.00 65.62 102 LEU A C 1
ATOM 807 O O . LEU A 1 102 ? 24.579 6.771 -14.127 1.00 65.62 102 LEU A O 1
ATOM 811 N N . HIS A 1 103 ? 23.721 4.970 -15.156 1.00 57.97 103 HIS A N 1
ATOM 812 C CA . HIS A 1 103 ? 25.014 4.326 -15.398 1.00 57.97 103 HIS A CA 1
ATOM 813 C C . HIS A 1 103 ? 25.588 4.451 -16.811 1.00 57.97 103 HIS A C 1
ATOM 815 O O . HIS A 1 103 ? 26.768 4.151 -16.942 1.00 57.97 103 HIS A O 1
ATOM 821 N N . LYS A 1 104 ? 24.833 4.891 -17.833 1.00 56.03 104 LYS A N 1
ATOM 822 C CA . LYS A 1 104 ? 25.323 5.241 -19.192 1.00 56.03 104 LYS A CA 1
ATOM 823 C C . LYS A 1 104 ? 24.140 5.565 -20.111 1.00 56.03 104 LYS A C 1
ATOM 825 O O . LYS A 1 104 ? 23.373 4.673 -20.454 1.00 56.03 104 LYS A O 1
ATOM 830 N N . THR A 1 105 ? 24.021 6.806 -20.569 1.00 52.53 105 THR A N 1
ATOM 831 C CA . THR A 1 105 ? 23.074 7.193 -21.640 1.00 52.53 105 THR A CA 1
ATOM 832 C C . THR A 1 105 ? 23.758 7.559 -22.954 1.00 52.53 105 THR A C 1
ATOM 834 O O . THR A 1 105 ? 23.081 7.738 -23.964 1.00 52.53 105 THR A O 1
ATOM 837 N N . TYR A 1 106 ? 25.092 7.598 -22.964 1.00 53.06 106 TYR A N 1
ATOM 838 C CA . TYR A 1 106 ? 25.896 7.883 -24.146 1.00 53.06 106 TYR A CA 1
ATOM 839 C C . TYR A 1 106 ? 27.066 6.902 -24.197 1.00 53.06 106 TYR A C 1
ATOM 841 O O . TYR A 1 106 ? 27.836 6.799 -23.241 1.00 53.06 106 TYR A O 1
ATOM 849 N N . ALA A 1 107 ? 27.192 6.171 -25.304 1.00 52.12 107 ALA A N 1
ATOM 850 C CA . ALA A 1 107 ? 28.455 5.544 -25.665 1.00 52.12 107 ALA A CA 1
ATOM 851 C C . ALA A 1 107 ? 29.219 6.548 -26.539 1.00 52.12 107 ALA A C 1
ATOM 853 O O . ALA A 1 107 ? 28.746 6.909 -27.619 1.00 52.12 107 ALA A O 1
ATOM 854 N N . THR A 1 108 ? 30.358 7.037 -26.059 1.00 50.28 108 THR A N 1
ATOM 855 C CA . THR A 1 108 ? 31.336 7.762 -26.881 1.00 50.28 108 THR A CA 1
ATOM 856 C C . THR A 1 108 ? 32.229 6.746 -27.600 1.00 50.28 108 THR A C 1
ATOM 858 O O . THR A 1 108 ? 32.384 5.611 -27.141 1.00 50.28 108 THR A O 1
ATOM 861 N N . GLU A 1 109 ? 32.770 7.099 -28.767 1.00 49.12 109 GLU A N 1
ATOM 862 C CA . GLU A 1 109 ? 33.768 6.253 -29.441 1.00 49.12 109 GLU A CA 1
ATOM 863 C C . GLU A 1 109 ? 35.064 6.131 -28.613 1.00 49.12 109 GLU A C 1
ATOM 865 O O . GLU A 1 109 ? 35.337 6.955 -27.731 1.00 49.12 109 GLU A O 1
ATOM 870 N N . GLU A 1 110 ? 35.878 5.103 -28.903 1.00 47.84 110 GLU A N 1
ATOM 871 C CA . GLU A 1 110 ? 37.245 5.009 -28.374 1.00 47.84 110 GLU A CA 1
ATOM 872 C C . GLU A 1 110 ? 37.997 6.308 -28.697 1.00 47.84 110 GLU A C 1
ATOM 874 O O . GLU A 1 110 ? 38.196 6.653 -29.860 1.00 47.84 110 GLU A O 1
ATOM 879 N N . GLY A 1 111 ? 38.365 7.060 -27.656 1.00 52.91 111 GLY A N 1
ATOM 880 C CA . GLY A 1 111 ? 38.987 8.380 -27.794 1.00 52.91 111 GLY A CA 1
ATOM 881 C C . GLY A 1 111 ? 38.354 9.494 -26.958 1.00 52.91 111 GLY A C 1
ATOM 882 O O . GLY A 1 111 ? 38.935 10.572 -26.886 1.00 52.91 111 GLY A O 1
ATOM 883 N N . ASN A 1 112 ? 37.232 9.246 -26.265 1.00 54.28 112 ASN A N 1
ATOM 884 C CA . ASN A 1 112 ? 36.656 10.183 -25.283 1.00 54.28 112 ASN A CA 1
ATOM 885 C C . ASN A 1 112 ? 36.258 11.564 -25.859 1.00 54.28 112 ASN A C 1
ATOM 887 O O . ASN A 1 112 ? 36.161 12.524 -25.099 1.00 54.28 112 ASN A O 1
ATOM 891 N N . ASP A 1 113 ? 36.010 11.687 -27.171 1.00 62.34 113 ASP A N 1
ATOM 892 C CA . ASP A 1 113 ? 35.477 12.926 -27.757 1.00 62.34 113 ASP A CA 1
ATOM 893 C C . ASP A 1 113 ? 33.994 13.083 -27.360 1.00 62.34 113 ASP A C 1
ATOM 895 O O . ASP A 1 113 ? 33.149 12.316 -27.837 1.00 62.34 113 ASP A O 1
ATOM 899 N N . PRO A 1 114 ? 33.642 14.057 -26.498 1.00 58.84 114 PRO A N 1
ATOM 900 C CA . PRO A 1 114 ? 32.270 14.244 -26.031 1.00 58.84 114 PRO A CA 1
ATOM 901 C C . PRO A 1 114 ? 31.311 14.702 -27.142 1.00 58.84 114 PRO A C 1
ATOM 903 O O . PRO A 1 114 ? 30.100 14.683 -26.934 1.00 58.84 114 PRO A O 1
ATOM 906 N N . ASN A 1 115 ? 31.819 15.093 -28.318 1.00 62.44 115 ASN A N 1
ATOM 907 C CA . ASN A 1 115 ? 31.007 15.542 -29.451 1.00 62.44 115 ASN A CA 1
ATOM 908 C C . ASN A 1 115 ? 30.653 14.421 -30.441 1.00 62.44 115 ASN A C 1
ATOM 910 O O . ASN A 1 115 ? 29.861 14.648 -31.356 1.00 62.44 115 ASN A O 1
ATOM 914 N N . LYS A 1 116 ? 31.206 13.211 -30.275 1.00 59.31 116 LYS A N 1
ATOM 915 C CA . LYS A 1 116 ? 30.916 12.050 -31.131 1.00 59.31 116 LYS A CA 1
ATOM 916 C C . LYS A 1 116 ? 30.116 11.001 -30.370 1.00 59.31 116 LYS A C 1
ATOM 918 O O . LYS A 1 116 ? 30.660 10.096 -29.737 1.00 59.31 116 LYS A O 1
ATOM 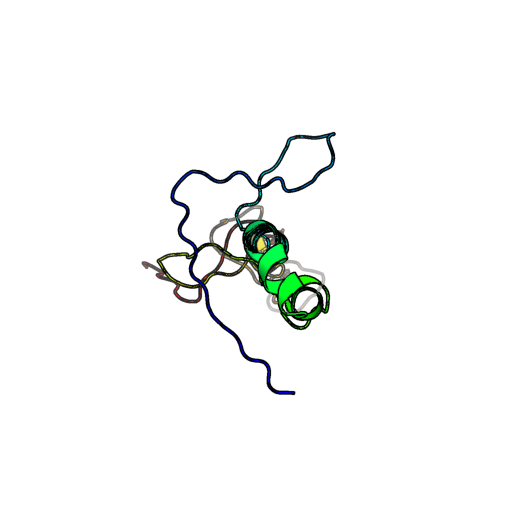923 N N . ILE A 1 117 ? 28.795 11.134 -30.437 1.00 61.91 117 ILE A N 1
ATOM 924 C CA . ILE A 1 117 ? 27.862 10.170 -29.850 1.00 61.91 117 ILE A CA 1
ATOM 925 C C . ILE A 1 117 ? 27.732 8.970 -30.799 1.00 61.91 117 ILE A C 1
ATOM 927 O O . ILE A 1 117 ? 27.218 9.114 -31.905 1.00 61.91 117 ILE A O 1
ATOM 931 N N . LYS A 1 118 ? 28.170 7.784 -30.357 1.00 63.91 118 LYS A N 1
ATOM 932 C CA . LYS A 1 118 ? 28.095 6.533 -31.133 1.00 63.91 118 LYS A CA 1
ATOM 933 C C . LYS A 1 118 ? 26.674 5.972 -31.183 1.00 63.91 118 LYS A C 1
ATOM 935 O O . LYS A 1 118 ? 26.237 5.468 -32.211 1.00 63.91 118 LYS A O 1
ATOM 940 N N . GLN A 1 119 ? 25.952 6.067 -30.067 1.00 64.69 119 GLN A N 1
ATOM 941 C CA . GLN A 1 119 ? 24.539 5.707 -29.982 1.00 64.69 119 GLN A CA 1
ATOM 942 C C . GLN A 1 119 ? 23.831 6.553 -28.919 1.00 64.69 119 GLN A C 1
ATOM 944 O O . GLN A 1 119 ? 24.387 6.805 -27.846 1.00 64.69 119 GLN A O 1
ATOM 949 N N . VAL A 1 120 ? 22.595 6.959 -29.211 1.00 66.62 120 VAL A N 1
ATOM 950 C CA . VAL A 1 120 ? 21.685 7.593 -28.250 1.00 66.62 120 VAL A CA 1
ATOM 951 C C . VAL A 1 120 ? 20.671 6.542 -27.819 1.00 66.62 120 VAL A C 1
ATOM 953 O O . VAL A 1 120 ? 19.884 6.086 -28.644 1.00 66.62 120 VAL A O 1
ATOM 956 N N . ILE A 1 121 ? 20.665 6.176 -26.538 1.00 72.00 121 ILE A N 1
ATOM 957 C CA . ILE A 1 121 ? 19.607 5.326 -25.977 1.00 72.00 121 ILE A CA 1
ATOM 958 C C . ILE A 1 121 ? 18.492 6.242 -25.479 1.00 72.00 121 ILE A C 1
ATOM 960 O O . ILE A 1 121 ? 18.684 7.010 -24.531 1.00 72.00 121 ILE A O 1
ATOM 964 N N . GLN A 1 122 ? 17.306 6.157 -26.084 1.00 78.56 122 GLN A N 1
ATOM 965 C CA . GLN A 1 122 ? 16.134 6.865 -25.575 1.00 78.56 122 GLN A CA 1
ATOM 966 C C . GLN A 1 122 ? 15.476 6.029 -24.474 1.00 78.56 122 GLN A C 1
ATOM 968 O O . GLN A 1 122 ? 14.512 5.304 -24.715 1.00 78.56 122 GLN A O 1
ATOM 973 N N . GLY A 1 123 ? 15.978 6.144 -23.245 1.00 80.00 123 GLY A N 1
ATOM 974 C CA . GLY A 1 123 ? 15.411 5.415 -22.112 1.00 80.00 123 GLY A CA 1
ATOM 975 C C . GLY A 1 123 ? 13.963 5.820 -21.819 1.00 80.00 123 GLY A C 1
ATOM 976 O O . GLY A 1 123 ? 13.615 7.003 -21.773 1.00 80.00 123 GLY A O 1
ATOM 977 N N . LYS A 1 124 ? 13.107 4.829 -21.572 1.00 82.88 124 LYS A N 1
ATOM 978 C CA . LYS A 1 124 ? 11.754 5.011 -21.049 1.00 82.88 124 LYS A CA 1
ATOM 979 C C . LYS A 1 124 ? 11.604 4.241 -19.748 1.00 82.88 124 LYS A C 1
ATOM 981 O O . LYS A 1 124 ? 11.978 3.085 -19.647 1.00 82.88 124 LYS A O 1
ATOM 986 N N . GLN A 1 125 ? 11.040 4.899 -18.747 1.00 84.44 125 GLN A N 1
ATOM 987 C CA . GLN A 1 125 ? 10.892 4.332 -17.414 1.00 84.44 125 GLN A CA 1
ATOM 988 C C . GLN A 1 125 ? 9.924 3.136 -17.389 1.00 84.44 125 GLN A C 1
ATOM 990 O O . GLN A 1 125 ? 8.812 3.221 -17.932 1.00 84.44 125 GLN A O 1
ATOM 995 N N . HIS A 1 126 ? 10.294 2.068 -16.680 1.00 82.75 126 HIS A N 1
ATOM 996 C CA . HIS A 1 126 ? 9.352 1.028 -16.271 1.00 82.75 126 HIS A CA 1
ATOM 997 C C . HIS A 1 126 ? 8.494 1.559 -15.116 1.00 82.75 126 HIS A C 1
ATOM 999 O O . HIS A 1 126 ? 8.931 1.643 -13.977 1.00 82.75 126 HIS A O 1
ATOM 1005 N N . ARG A 1 127 ? 7.263 1.984 -15.420 1.00 78.00 127 ARG A N 1
ATOM 1006 C CA . ARG A 1 127 ? 6.336 2.586 -14.438 1.00 78.00 127 ARG A CA 1
ATOM 1007 C C . ARG A 1 127 ? 5.302 1.611 -13.869 1.00 78.00 127 ARG A C 1
ATOM 1009 O O . ARG A 1 127 ? 4.388 2.046 -13.180 1.00 78.00 127 ARG A O 1
ATOM 1016 N N . LYS A 1 128 ? 5.367 0.335 -14.245 1.00 83.88 128 LYS A N 1
ATOM 1017 C CA . LYS A 1 128 ? 4.335 -0.666 -13.947 1.00 83.88 128 LYS A CA 1
ATOM 1018 C C . LYS A 1 128 ? 4.970 -1.984 -13.538 1.00 83.88 128 LYS A C 1
ATOM 1020 O O . LYS A 1 128 ? 6.039 -2.313 -14.045 1.00 83.88 128 LYS A O 1
ATOM 1025 N N . GLY A 1 129 ? 4.252 -2.741 -12.716 1.00 88.38 129 GLY A N 1
ATOM 1026 C CA . GLY A 1 129 ? 4.649 -4.071 -12.276 1.00 88.38 129 GLY A CA 1
ATOM 1027 C C . GLY A 1 129 ? 5.475 -4.063 -10.995 1.00 88.38 129 GLY A C 1
ATOM 1028 O O . GLY A 1 129 ? 5.685 -3.025 -10.358 1.00 88.38 129 GLY A O 1
ATOM 1029 N N . TYR A 1 130 ? 5.944 -5.256 -10.644 1.00 91.06 130 TYR A N 1
ATOM 1030 C CA . TYR A 1 130 ? 6.625 -5.542 -9.392 1.00 91.06 130 TYR A CA 1
ATOM 1031 C C . TYR A 1 130 ? 7.892 -6.359 -9.641 1.00 91.06 130 TYR A C 1
ATOM 1033 O O . TYR A 1 130 ? 7.932 -7.196 -10.540 1.00 91.06 130 TYR A O 1
ATOM 1041 N N . VAL A 1 131 ? 8.920 -6.121 -8.830 1.00 87.75 131 VAL A N 1
ATOM 1042 C CA . VAL A 1 131 ? 10.174 -6.879 -8.814 1.00 87.75 131 VAL A CA 1
ATOM 1043 C C . VAL A 1 131 ? 10.266 -7.691 -7.529 1.00 87.75 131 VAL A C 1
ATOM 1045 O O . VAL A 1 131 ? 9.941 -7.196 -6.450 1.00 87.75 131 VAL A O 1
ATOM 1048 N N . SER A 1 132 ? 10.721 -8.936 -7.639 1.00 86.00 132 SER A N 1
ATOM 1049 C CA . SER A 1 132 ? 11.040 -9.794 -6.497 1.00 86.00 132 SER A CA 1
ATOM 1050 C C . SER A 1 132 ? 12.508 -10.217 -6.558 1.00 86.00 132 SER A C 1
ATOM 1052 O O . SER A 1 132 ? 13.144 -10.145 -7.609 1.00 86.00 132 SER A O 1
ATOM 1054 N N . THR A 1 133 ? 13.066 -10.621 -5.421 1.00 74.06 133 THR A N 1
ATOM 1055 C CA . THR A 1 133 ? 14.486 -10.975 -5.264 1.00 74.06 133 THR A CA 1
ATOM 1056 C C . THR A 1 133 ? 14.867 -12.291 -5.942 1.00 74.06 133 THR A C 1
ATOM 1058 O O . THR A 1 133 ? 16.052 -12.579 -6.082 1.00 74.06 133 THR A O 1
ATOM 1061 N N . THR A 1 134 ? 13.895 -13.086 -6.388 1.00 60.81 134 THR A N 1
ATOM 1062 C CA . THR A 1 134 ? 14.118 -14.340 -7.115 1.00 60.81 134 THR A CA 1
ATOM 1063 C C . THR A 1 134 ? 13.851 -14.126 -8.603 1.00 60.81 134 THR A C 1
ATOM 1065 O O . THR A 1 134 ? 12.723 -14.232 -9.081 1.00 60.81 134 THR A O 1
ATOM 1068 N N . GLN A 1 135 ? 14.903 -13.807 -9.355 1.00 53.84 135 GLN A N 1
ATOM 1069 C CA . GLN A 1 135 ? 14.881 -13.935 -10.809 1.00 53.84 135 GLN A CA 1
ATOM 1070 C C . GLN A 1 135 ? 15.095 -15.409 -11.169 1.00 53.84 135 GLN A C 1
ATOM 1072 O O . GLN A 1 135 ? 16.200 -15.922 -11.021 1.00 53.84 135 GLN A O 1
ATOM 1077 N N . ASN A 1 136 ? 14.071 -16.081 -11.694 1.00 39.62 136 ASN A N 1
ATOM 1078 C CA . ASN A 1 136 ? 14.321 -17.199 -12.598 1.00 39.62 136 ASN A CA 1
ATOM 1079 C C . ASN A 1 136 ? 14.638 -16.595 -13.970 1.00 39.62 136 ASN A C 1
ATOM 1081 O O . ASN A 1 136 ? 13.736 -16.338 -14.763 1.00 39.62 136 ASN A O 1
ATOM 1085 N N . HIS A 1 137 ? 15.915 -16.332 -14.242 1.00 37.97 137 HIS A N 1
ATOM 1086 C CA . HIS A 1 137 ? 16.381 -16.307 -15.625 1.00 37.97 137 HIS A CA 1
ATOM 1087 C C . HIS A 1 137 ? 16.394 -17.758 -16.111 1.00 37.97 137 HIS A C 1
ATOM 1089 O O . HIS A 1 137 ? 17.272 -18.533 -15.736 1.00 37.97 137 HIS A O 1
ATOM 1095 N N . GLN A 1 138 ? 15.393 -18.147 -16.900 1.00 28.78 138 GLN A N 1
ATOM 1096 C CA . GLN A 1 138 ? 15.604 -19.244 -17.836 1.00 28.78 138 GLN A CA 1
ATOM 1097 C C . GLN A 1 138 ? 16.435 -18.671 -18.983 1.00 28.78 138 GLN A C 1
ATOM 1099 O O . GLN A 1 138 ? 16.006 -17.721 -19.637 1.00 28.78 138 GLN A O 1
ATOM 1104 N N . ALA A 1 139 ? 17.662 -19.184 -19.083 1.00 31.58 139 ALA A N 1
ATOM 1105 C CA . ALA A 1 139 ? 18.621 -18.915 -20.147 1.00 31.58 139 ALA A CA 1
ATOM 1106 C C . ALA A 1 139 ? 18.140 -19.450 -21.502 1.00 31.58 139 ALA A C 1
ATOM 1108 O O . ALA A 1 139 ? 17.337 -20.414 -21.499 1.00 31.58 139 ALA A O 1
#

Secondary structure (DSSP, 8-state):
-PPP--------SS----BS-S-SSS--PBPSSB-HHHHHHHHHHHHHHHHHHTT-HHHHHTSSSS-PPPBPPEETTEEEEEPPTTEEEETTS-SSS-EETTS-SEEE-TT--TT-EEEE--EEE--SSEEES------